Protein AF-A0A800AMD1-F1 (afdb_monomer)

Solvent-accessible surface area (backbone atoms only — not comparable to full-atom values): 5636 Å² total; per-residue (Å²): 122,72,66,68,56,51,54,53,53,52,53,52,54,55,58,61,63,69,70,76,78,75,78,80,75,77,74,81,73,74,82,89,75,72,84,93,73,78,92,83,86,87,78,63,51,51,98,86,65,50,75,64,84,65,83,43,74,46,71,49,75,43,59,81,43,96,72,93,46,52,89,73,48,76,51,66,78,39,83,46,116

Secondary structure (DSSP, 8-state):
-HHHHHHHHHHHHHHHHTTSS------------S----------B-TTSPBP-S-EEEEEEEESSSSS--EEEEEEEEEE-

Structure (mmCIF, N/CA/C/O backbone):
data_AF-A0A800AMD1-F1
#
_entry.id   AF-A0A800AMD1-F1
#
loop_
_atom_site.group_PDB
_atom_site.id
_atom_site.type_symbol
_atom_site.label_atom_id
_atom_site.label_alt_id
_atom_site.label_comp_id
_atom_site.label_asym_id
_atom_site.label_entity_id
_atom_site.label_seq_id
_atom_site.pdbx_PDB_ins_code
_atom_site.Cartn_x
_atom_site.Cartn_y
_atom_site.Cartn_z
_atom_site.occupancy
_atom_site.B_iso_or_equiv
_atom_site.auth_seq_id
_atom_site.auth_comp_id
_atom_site.auth_asym_id
_atom_site.auth_atom_id
_atom_site.pdbx_PDB_model_num
ATOM 1 N N . MET A 1 1 ? 71.007 2.280 -37.958 1.00 57.28 1 MET A N 1
ATOM 2 C CA . MET A 1 1 ? 69.612 2.179 -38.451 1.00 57.28 1 MET A CA 1
ATOM 3 C C . MET A 1 1 ? 68.614 1.528 -37.490 1.00 57.28 1 MET A C 1
ATOM 5 O O . MET A 1 1 ? 67.448 1.858 -37.591 1.00 57.28 1 MET A O 1
ATOM 9 N N . LYS A 1 2 ? 69.002 0.646 -36.551 1.00 60.41 2 LYS A N 1
ATOM 10 C CA . LYS A 1 2 ? 68.027 -0.097 -35.718 1.00 60.41 2 LYS A CA 1
ATOM 11 C C . LYS A 1 2 ? 67.444 0.685 -34.522 1.00 60.41 2 LYS A C 1
ATOM 13 O O . LYS A 1 2 ? 66.287 0.491 -34.193 1.00 60.41 2 LYS A O 1
ATOM 18 N N . LYS A 1 3 ? 68.208 1.587 -33.886 1.00 58.22 3 LYS A N 1
ATOM 19 C CA . LYS A 1 3 ? 67.783 2.278 -32.645 1.00 58.22 3 LYS A CA 1
ATOM 20 C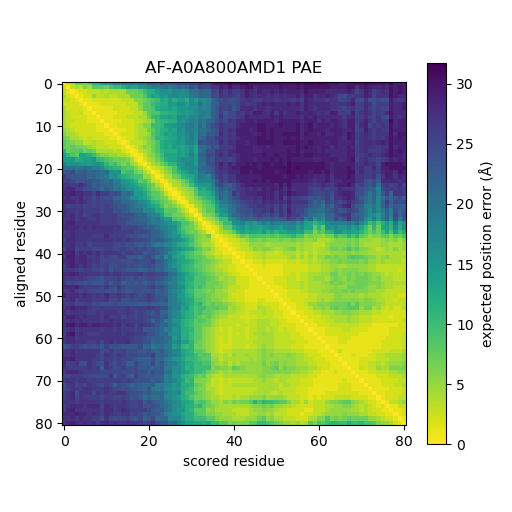 C . LYS A 1 3 ? 66.845 3.473 -32.881 1.00 58.22 3 LYS A C 1
ATOM 22 O O . LYS A 1 3 ? 65.886 3.635 -32.139 1.00 58.22 3 LYS A O 1
ATOM 27 N N . SER A 1 4 ? 67.085 4.267 -33.927 1.00 59.75 4 SER A N 1
ATOM 28 C CA . SER A 1 4 ? 66.245 5.423 -34.282 1.00 59.75 4 SER A CA 1
ATOM 29 C C . SER A 1 4 ? 64.850 5.014 -34.769 1.00 59.75 4 SER A C 1
ATOM 31 O O . SER A 1 4 ? 63.880 5.662 -34.409 1.00 59.75 4 SER A O 1
ATOM 33 N N . ILE A 1 5 ? 64.736 3.894 -35.495 1.00 78.12 5 ILE A N 1
ATOM 34 C CA . ILE A 1 5 ? 63.448 3.338 -35.950 1.00 78.12 5 ILE A CA 1
ATOM 35 C C . ILE A 1 5 ? 62.594 2.842 -34.770 1.00 78.12 5 ILE A C 1
ATOM 37 O O . ILE A 1 5 ? 61.395 3.099 -34.731 1.00 78.12 5 ILE A O 1
ATOM 41 N N . ILE A 1 6 ? 63.206 2.180 -33.779 1.00 75.56 6 ILE A N 1
ATOM 42 C CA . ILE A 1 6 ? 62.493 1.664 -32.597 1.00 75.56 6 ILE A CA 1
ATOM 43 C C . ILE A 1 6 ? 61.929 2.813 -31.748 1.00 75.56 6 ILE A C 1
ATOM 45 O O . ILE A 1 6 ? 60.780 2.751 -31.327 1.00 75.56 6 ILE A O 1
ATOM 49 N N . ILE A 1 7 ? 62.697 3.889 -31.545 1.00 79.31 7 ILE A N 1
ATOM 50 C CA . ILE A 1 7 ? 62.262 5.053 -30.752 1.00 79.31 7 ILE A CA 1
ATOM 51 C C . ILE A 1 7 ? 61.053 5.746 -31.397 1.00 79.31 7 ILE A C 1
ATOM 53 O O . ILE A 1 7 ? 60.111 6.118 -30.697 1.00 79.31 7 ILE A O 1
ATOM 57 N N . THR A 1 8 ? 61.042 5.873 -32.726 1.00 75.88 8 THR A N 1
ATOM 58 C CA . THR A 1 8 ? 59.913 6.463 -33.456 1.00 75.88 8 THR A CA 1
ATOM 59 C C . THR A 1 8 ? 58.650 5.608 -33.340 1.00 75.88 8 THR A C 1
ATOM 61 O O . THR A 1 8 ? 57.576 6.154 -33.106 1.00 75.88 8 THR A O 1
ATOM 64 N N . ILE A 1 9 ? 58.761 4.278 -33.426 1.00 80.31 9 ILE A N 1
ATOM 65 C CA . ILE A 1 9 ? 57.609 3.372 -33.272 1.00 80.31 9 ILE A CA 1
ATOM 66 C C . ILE A 1 9 ? 57.033 3.453 -31.853 1.00 80.31 9 ILE A C 1
ATOM 68 O O . ILE A 1 9 ? 55.817 3.545 -31.693 1.00 80.31 9 ILE A O 1
ATOM 72 N N . THR A 1 10 ? 57.885 3.492 -30.824 1.00 71.88 10 THR A N 1
ATOM 73 C CA . THR A 1 10 ? 57.432 3.606 -29.431 1.00 71.88 10 THR A CA 1
ATOM 74 C C . THR A 1 10 ? 56.718 4.934 -29.167 1.00 71.88 10 THR A C 1
ATOM 76 O O . THR A 1 10 ? 55.679 4.943 -28.512 1.00 71.88 10 THR A O 1
ATOM 79 N N . LEU A 1 11 ? 57.212 6.052 -29.712 1.00 76.12 11 LEU A N 1
ATOM 80 C CA . LEU A 1 11 ? 56.561 7.361 -29.564 1.00 76.12 11 LEU A CA 1
ATOM 81 C C . LEU A 1 11 ? 55.198 7.425 -30.266 1.00 76.12 11 LEU A C 1
ATOM 83 O O . LEU A 1 11 ? 54.256 7.991 -29.713 1.00 76.12 11 LEU A O 1
ATOM 87 N N . VAL A 1 12 ? 55.067 6.804 -31.441 1.00 76.88 12 VAL A N 1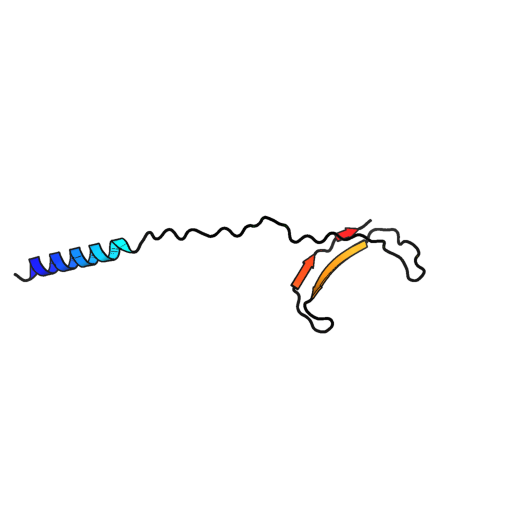
ATOM 88 C CA . VAL A 1 12 ? 53.783 6.710 -32.154 1.00 76.88 12 VAL A CA 1
ATOM 89 C C . VAL A 1 12 ? 52.790 5.829 -31.389 1.00 76.88 12 VAL A C 1
ATOM 91 O O . VAL A 1 12 ? 51.618 6.185 -31.283 1.00 76.88 12 VAL A O 1
ATOM 94 N N . LEU A 1 13 ? 53.249 4.725 -30.789 1.00 67.62 13 LEU A N 1
ATOM 95 C CA . LEU A 1 13 ? 52.394 3.824 -30.011 1.00 67.62 13 LEU A CA 1
ATOM 96 C C . LEU A 1 13 ? 51.878 4.486 -28.720 1.00 67.62 13 LEU A C 1
ATOM 98 O O . LEU A 1 13 ? 50.696 4.382 -28.404 1.00 67.62 13 LEU A O 1
ATOM 102 N N . VAL A 1 14 ? 52.734 5.228 -28.008 1.00 67.19 14 VAL A N 1
ATOM 103 C CA . VAL A 1 14 ? 52.340 5.994 -26.808 1.00 67.19 14 VAL A CA 1
ATOM 104 C C . VAL A 1 14 ? 51.412 7.159 -27.172 1.00 67.19 14 VAL A C 1
ATOM 106 O O . VAL A 1 14 ? 50.446 7.419 -26.456 1.00 67.19 14 VAL A O 1
ATOM 109 N N . GLY A 1 15 ? 51.650 7.816 -28.313 1.00 61.78 15 GLY A N 1
ATOM 110 C CA . GLY A 1 15 ? 50.770 8.857 -28.847 1.00 61.78 15 GLY A CA 1
ATOM 111 C C . GLY A 1 15 ? 49.369 8.348 -29.202 1.00 61.78 15 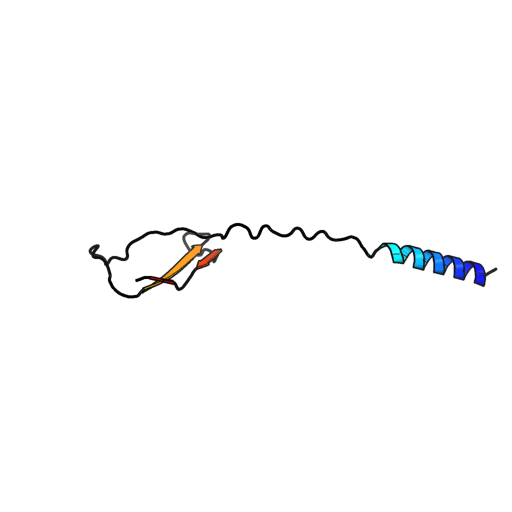GLY A C 1
ATOM 112 O O . GLY A 1 15 ? 48.391 9.043 -28.936 1.00 61.78 15 GLY A O 1
ATOM 113 N N . LEU A 1 16 ? 49.249 7.120 -29.725 1.00 59.59 16 LEU A N 1
ATOM 114 C CA . LEU A 1 16 ? 47.950 6.498 -30.015 1.00 59.59 16 LEU A CA 1
ATOM 115 C C . LEU A 1 16 ? 47.183 6.089 -28.745 1.00 59.59 16 LEU A C 1
ATOM 117 O O . LEU A 1 16 ? 45.959 6.201 -28.709 1.00 59.59 16 LEU A O 1
ATOM 121 N N . LEU A 1 17 ? 47.875 5.653 -27.685 1.00 56.03 17 LEU A N 1
ATOM 122 C CA . LEU A 1 17 ? 47.224 5.290 -26.417 1.00 56.03 17 LEU A CA 1
ATOM 123 C C . LEU A 1 17 ? 46.684 6.504 -25.638 1.00 56.03 17 LEU A C 1
ATOM 125 O O . LEU A 1 17 ? 45.728 6.361 -24.875 1.00 56.03 17 LEU A O 1
ATOM 129 N N . ALA A 1 18 ? 47.236 7.702 -25.849 1.00 56.41 18 ALA A N 1
ATOM 130 C CA . ALA A 1 18 ? 46.847 8.911 -25.119 1.00 56.41 18 ALA A CA 1
ATOM 131 C C . ALA A 1 18 ? 45.473 9.496 -25.519 1.00 56.41 18 ALA A C 1
ATOM 133 O O . ALA A 1 18 ? 44.973 10.396 -24.845 1.00 56.41 18 ALA A O 1
ATOM 134 N N . ILE A 1 19 ? 44.836 8.992 -26.584 1.00 57.75 19 ILE A N 1
ATOM 135 C CA . ILE A 1 19 ? 43.586 9.557 -27.135 1.00 57.75 19 ILE A CA 1
ATOM 136 C C . ILE A 1 19 ? 42.326 8.889 -26.540 1.00 57.75 19 ILE A C 1
ATOM 138 O O . ILE A 1 19 ? 41.222 9.413 -26.657 1.00 57.75 19 ILE A O 1
ATOM 142 N N . SER A 1 20 ? 42.460 7.775 -25.814 1.00 58.19 20 SER A N 1
ATOM 143 C CA . SER A 1 20 ? 41.302 6.963 -25.383 1.00 58.19 20 SER A CA 1
ATOM 144 C C . SER A 1 20 ? 40.607 7.438 -24.091 1.00 58.19 20 SER A C 1
ATOM 146 O O . SER A 1 20 ? 39.676 6.794 -23.617 1.00 58.19 20 SER A O 1
ATOM 148 N N . GLY A 1 21 ? 41.056 8.538 -23.476 1.00 58.25 21 GLY A N 1
ATOM 149 C CA . GLY A 1 21 ? 40.836 8.769 -22.042 1.00 58.25 21 GLY A CA 1
ATOM 150 C C . GLY A 1 21 ? 39.811 9.818 -21.604 1.00 58.25 21 GLY A C 1
ATOM 151 O O . GLY A 1 21 ? 39.701 10.026 -20.399 1.00 58.25 21 GLY A O 1
ATOM 152 N N . LYS A 1 22 ? 39.097 10.520 -22.497 1.00 59.81 22 LYS A N 1
ATOM 153 C CA . LYS A 1 22 ? 38.105 11.544 -22.086 1.00 59.81 22 LYS A CA 1
ATOM 154 C C . LYS A 1 22 ? 36.875 11.598 -22.991 1.00 59.81 22 LYS A C 1
ATOM 156 O O . LYS A 1 22 ? 36.493 12.661 -23.466 1.00 59.81 22 LYS A O 1
ATOM 161 N N . MET A 1 23 ? 36.216 10.461 -23.201 1.00 58.66 23 MET A N 1
ATOM 162 C CA . MET A 1 23 ? 34.816 10.506 -23.617 1.00 58.66 23 MET A CA 1
ATOM 163 C C . MET A 1 23 ? 33.999 10.819 -22.362 1.00 58.66 23 MET A C 1
ATOM 165 O O . MET A 1 23 ? 33.795 9.953 -21.513 1.00 58.66 23 MET A O 1
ATOM 169 N N . GLY A 1 24 ? 33.620 12.086 -22.191 1.00 63.19 24 GLY A N 1
ATOM 170 C CA . GLY A 1 24 ? 32.693 12.494 -21.145 1.00 63.19 24 GLY A CA 1
ATOM 171 C C . GLY A 1 24 ? 31.395 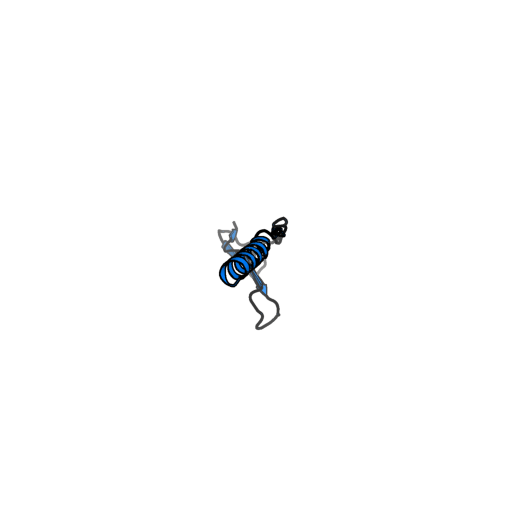11.719 -21.319 1.00 63.19 24 GLY A C 1
ATOM 172 O O . GLY A 1 24 ? 30.597 12.032 -22.198 1.00 63.19 24 GLY A O 1
ATOM 173 N N . ILE A 1 25 ? 31.203 10.678 -20.511 1.00 64.06 25 ILE A N 1
ATOM 174 C CA . ILE A 1 25 ? 29.921 9.993 -20.416 1.00 64.06 25 ILE A CA 1
ATOM 175 C C . ILE A 1 25 ? 28.990 10.999 -19.753 1.00 64.06 25 ILE A C 1
ATOM 177 O O . ILE A 1 25 ? 29.043 11.197 -18.538 1.00 64.06 25 ILE A O 1
ATOM 181 N N . SER A 1 26 ? 28.193 11.687 -20.568 1.00 64.44 26 SER A N 1
ATOM 182 C CA . SER A 1 26 ? 27.107 12.516 -20.070 1.00 64.44 26 SER A CA 1
ATOM 183 C C . SER A 1 26 ? 26.170 11.580 -19.317 1.00 64.44 26 SER A C 1
ATOM 185 O O . SER A 1 26 ? 25.503 10.732 -19.913 1.00 64.44 26 SER A O 1
ATOM 187 N N . ARG A 1 27 ? 26.214 11.640 -17.984 1.00 68.75 27 ARG A N 1
ATOM 188 C CA . ARG A 1 27 ? 25.286 10.909 -17.127 1.00 68.75 27 ARG A CA 1
ATOM 189 C C . ARG A 1 27 ? 23.909 11.468 -17.471 1.00 68.75 27 ARG A C 1
ATOM 191 O O . ARG A 1 27 ? 23.639 12.630 -17.178 1.00 68.75 27 ARG A O 1
ATOM 198 N N . ILE A 1 28 ? 23.059 10.677 -18.121 1.00 64.00 28 ILE A N 1
ATOM 199 C CA . ILE A 1 28 ? 21.635 10.998 -18.190 1.00 64.00 28 ILE A CA 1
ATOM 200 C C . ILE A 1 28 ? 21.160 10.922 -16.742 1.00 64.00 28 ILE A C 1
ATOM 202 O O . ILE A 1 28 ? 21.025 9.833 -16.188 1.00 64.00 28 ILE A O 1
ATOM 206 N N . SER A 1 29 ? 21.020 12.077 -16.095 1.00 66.50 29 SER A N 1
ATOM 207 C CA . SER A 1 29 ? 20.387 12.148 -14.787 1.00 66.50 29 SER A CA 1
ATOM 208 C C . SER A 1 29 ? 18.941 11.734 -15.007 1.00 66.50 29 SER A C 1
ATOM 210 O O . SER A 1 29 ? 18.221 12.392 -15.760 1.00 66.50 29 SER A O 1
ATOM 212 N N . ALA A 1 30 ? 18.531 10.610 -14.420 1.00 65.62 30 ALA A N 1
ATOM 213 C CA . ALA A 1 30 ? 17.120 10.274 -14.367 1.00 65.62 30 ALA A CA 1
ATOM 214 C C . ALA A 1 30 ? 16.389 11.455 -13.716 1.00 65.62 30 ALA A C 1
ATOM 216 O O . ALA A 1 30 ? 16.883 12.054 -12.758 1.00 65.62 30 ALA A O 1
ATOM 217 N N . ILE A 1 31 ? 15.245 11.830 -14.279 1.00 60.78 31 ILE A N 1
ATOM 218 C CA . ILE A 1 31 ? 14.381 12.845 -13.689 1.00 60.78 31 ILE A CA 1
ATOM 219 C C . ILE A 1 31 ? 13.791 12.212 -12.422 1.00 60.78 31 ILE A C 1
ATOM 221 O O . ILE A 1 31 ? 12.767 11.536 -12.482 1.00 60.78 31 ILE A O 1
ATOM 225 N N . GLU A 1 32 ? 14.440 12.402 -11.272 1.00 59.47 32 GLU A N 1
ATOM 226 C CA . GLU A 1 32 ? 13.878 12.125 -9.939 1.00 59.47 32 GLU A CA 1
ATOM 227 C C . GLU A 1 32 ? 12.831 13.196 -9.580 1.00 59.47 32 GLU A C 1
ATOM 229 O O . GLU A 1 32 ? 12.958 13.927 -8.604 1.00 59.47 32 GLU A O 1
ATOM 234 N N . GLY A 1 33 ? 11.834 13.384 -10.448 1.00 58.53 33 GLY A N 1
ATOM 235 C CA . GLY A 1 33 ? 11.007 14.595 -10.435 1.00 58.53 33 GLY A CA 1
ATOM 236 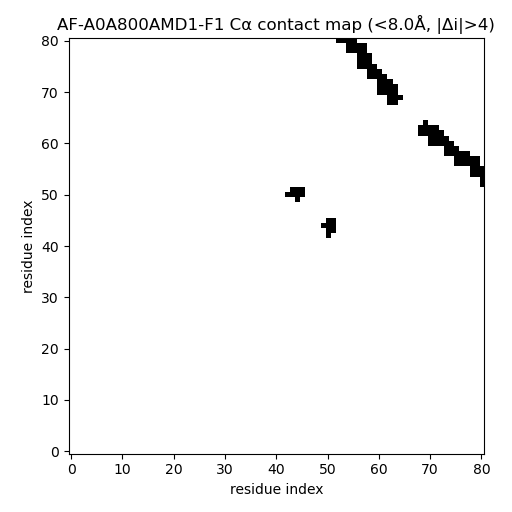C C . GLY A 1 33 ? 9.563 14.408 -9.995 1.00 58.53 33 GLY A C 1
ATOM 237 O O . GLY A 1 33 ? 8.906 15.395 -9.680 1.00 58.53 33 GLY A O 1
ATOM 238 N N . VAL A 1 34 ? 9.043 13.180 -9.973 1.00 65.62 34 VAL A N 1
ATOM 239 C CA . VAL A 1 34 ? 7.669 12.929 -9.525 1.00 65.62 34 VAL A CA 1
ATOM 240 C C . VAL A 1 34 ? 7.695 11.785 -8.524 1.00 65.62 34 VAL A C 1
ATOM 242 O O . VAL A 1 34 ? 7.920 10.637 -8.921 1.00 65.62 34 VAL A O 1
ATOM 245 N N . PRO A 1 35 ? 7.487 12.073 -7.228 1.00 67.06 35 PRO A N 1
ATOM 246 C CA . PRO A 1 35 ? 7.200 11.039 -6.252 1.00 67.06 35 PRO A CA 1
ATOM 247 C C . PRO A 1 35 ? 6.060 10.168 -6.782 1.00 67.06 35 PRO A C 1
ATOM 249 O O . PRO A 1 35 ? 5.002 10.685 -7.144 1.00 67.06 35 PRO A O 1
ATOM 252 N N . LYS A 1 36 ? 6.270 8.850 -6.844 1.00 70.88 36 LYS A N 1
ATOM 253 C CA . LYS A 1 36 ? 5.217 7.881 -7.183 1.00 70.88 36 LYS A CA 1
ATOM 254 C C . LYS A 1 36 ? 4.285 7.707 -5.980 1.00 70.88 36 LYS A C 1
ATOM 256 O O . LYS A 1 36 ? 4.174 6.620 -5.429 1.00 70.88 36 LYS A O 1
ATOM 261 N N . LEU A 1 37 ? 3.708 8.813 -5.523 1.00 77.88 37 LEU A N 1
ATOM 262 C CA . LEU A 1 37 ? 2.776 8.851 -4.410 1.00 77.88 37 LEU A CA 1
ATOM 263 C C . LEU A 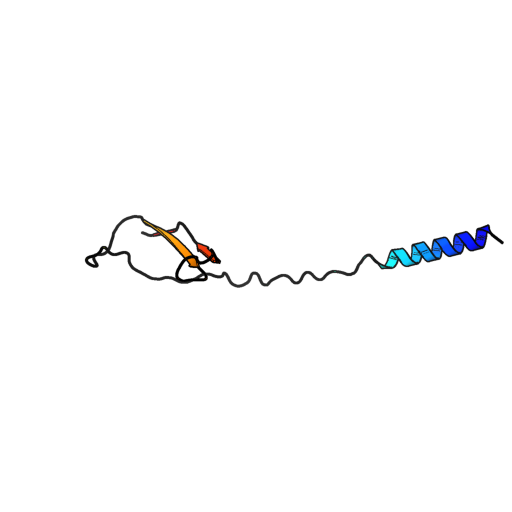1 37 ? 1.378 8.565 -4.933 1.00 77.88 37 LEU A C 1
ATOM 265 O O . LEU A 1 37 ? 0.966 9.077 -5.978 1.00 77.88 37 LEU A O 1
ATOM 269 N N . ILE A 1 38 ? 0.648 7.766 -4.172 1.00 81.19 38 ILE A N 1
ATOM 270 C CA . ILE A 1 38 ? -0.752 7.467 -4.425 1.00 81.19 38 ILE A CA 1
ATOM 271 C C . ILE A 1 38 ? -1.548 8.223 -3.373 1.00 81.19 38 ILE A C 1
ATOM 273 O O . ILE A 1 38 ? -1.339 8.042 -2.179 1.00 81.19 38 ILE A O 1
ATOM 277 N N . ASN A 1 39 ? -2.462 9.085 -3.812 1.00 84.81 39 ASN A N 1
ATOM 278 C CA . ASN A 1 39 ? -3.400 9.711 -2.890 1.00 84.81 39 ASN A CA 1
ATOM 279 C C . ASN A 1 39 ? -4.490 8.698 -2.537 1.00 84.81 39 ASN A C 1
ATOM 281 O O . ASN A 1 39 ? -5.144 8.160 -3.431 1.00 84.81 39 ASN A O 1
ATOM 285 N N . TYR A 1 40 ? -4.713 8.483 -1.246 1.00 82.75 40 TYR A N 1
ATOM 286 C CA . TYR A 1 40 ? -5.753 7.603 -0.730 1.00 82.75 40 TYR A CA 1
ATOM 287 C C . TYR A 1 40 ? -6.620 8.356 0.286 1.00 82.75 40 TYR A C 1
ATOM 289 O O . TYR A 1 40 ? -6.134 9.182 1.054 1.00 82.75 40 TYR A O 1
ATOM 297 N N . GLN A 1 41 ? -7.928 8.096 0.265 1.00 87.00 41 GLN A N 1
ATOM 298 C CA . GLN A 1 41 ? -8.908 8.646 1.204 1.00 87.00 41 GLN A CA 1
ATOM 299 C C . GLN A 1 41 ? -9.855 7.525 1.624 1.00 87.00 41 GLN A C 1
ATOM 301 O O . GLN A 1 41 ? -10.254 6.709 0.794 1.00 87.00 41 GLN A O 1
ATOM 306 N N . GLY A 1 42 ? -10.228 7.486 2.900 1.00 86.88 42 GLY A N 1
ATOM 307 C CA . GLY A 1 42 ? -11.101 6.446 3.425 1.00 86.88 42 GLY A CA 1
ATOM 308 C C . GLY A 1 42 ? -11.431 6.649 4.896 1.00 86.88 42 GLY A C 1
ATOM 309 O O . GLY A 1 42 ? -10.977 7.603 5.526 1.00 86.88 42 GLY A O 1
ATOM 310 N N . LYS A 1 43 ? -12.244 5.739 5.429 1.00 90.06 43 LYS A N 1
ATOM 311 C CA . LYS A 1 43 ? -12.643 5.696 6.832 1.00 90.06 43 LYS A CA 1
ATOM 312 C C . LYS A 1 43 ? -12.550 4.260 7.319 1.00 90.06 43 LYS A C 1
ATOM 314 O O . LYS A 1 43 ? -13.070 3.366 6.658 1.00 90.06 43 LYS A O 1
ATOM 319 N N . LEU A 1 44 ? -11.909 4.054 8.463 1.00 91.88 44 LEU A N 1
ATOM 320 C CA . LEU A 1 44 ? -11.909 2.756 9.121 1.00 91.88 44 LEU A CA 1
ATOM 321 C C . LEU A 1 44 ? -13.260 2.522 9.791 1.00 91.88 44 LEU A C 1
ATOM 323 O O . LEU A 1 44 ? -13.724 3.353 10.578 1.00 91.88 44 LEU A O 1
ATOM 327 N N . THR A 1 45 ? -13.885 1.395 9.470 1.00 95.50 45 THR A N 1
ATOM 328 C CA . THR A 1 45 ? -15.160 0.984 10.054 1.00 95.50 45 THR A CA 1
ATOM 329 C C . THR A 1 45 ? -15.111 -0.463 10.514 1.00 95.50 45 THR A C 1
ATOM 331 O O . THR A 1 45 ? -14.342 -1.264 9.982 1.00 95.50 45 THR A O 1
ATOM 334 N N . ASP A 1 46 ? -15.951 -0.801 11.486 1.00 95.00 46 ASP A N 1
ATOM 335 C CA . ASP A 1 46 ? -16.238 -2.190 11.831 1.00 95.00 46 ASP A CA 1
ATOM 336 C C . ASP A 1 46 ? -17.136 -2.872 10.774 1.00 95.00 46 ASP A C 1
ATOM 338 O O . ASP A 1 46 ? -17.485 -2.294 9.737 1.00 95.00 46 ASP A O 1
ATOM 342 N N . THR A 1 47 ? -17.517 -4.123 11.042 1.00 96.56 47 THR A N 1
ATOM 343 C CA . THR A 1 47 ? -18.391 -4.928 10.173 1.00 96.56 47 THR A CA 1
ATOM 344 C C . THR A 1 47 ? -19.824 -4.411 10.076 1.00 96.56 47 THR A C 1
ATOM 346 O O . THR A 1 47 ? -20.546 -4.792 9.158 1.00 96.56 47 THR A O 1
ATOM 349 N N . GLU A 1 48 ? -20.249 -3.570 11.013 1.00 97.25 48 GLU A N 1
ATOM 350 C CA . GLU A 1 48 ? -21.570 -2.940 11.041 1.00 97.25 48 GLU A CA 1
ATOM 351 C C . GLU A 1 48 ? -21.549 -1.551 10.374 1.00 97.25 48 GLU A C 1
ATOM 353 O O . GLU A 1 48 ? -22.592 -0.920 10.206 1.00 97.25 48 GLU A O 1
ATOM 358 N N . GLY A 1 49 ? -20.370 -1.082 9.946 1.00 95.69 49 GLY A N 1
ATOM 359 C CA . GLY A 1 49 ? -20.164 0.225 9.330 1.00 95.69 49 GLY A CA 1
ATOM 360 C C . GLY A 1 49 ? -19.933 1.355 10.336 1.00 95.69 49 GLY A C 1
ATOM 361 O O . GLY A 1 49 ? -19.859 2.521 9.930 1.00 95.69 49 GLY A O 1
ATOM 362 N N . ASN A 1 50 ? -19.795 1.057 11.632 1.00 97.44 50 ASN A N 1
ATOM 363 C CA . ASN A 1 50 ? -19.511 2.083 12.625 1.00 97.44 50 ASN A CA 1
ATOM 364 C C . ASN A 1 50 ? -18.052 2.542 12.516 1.00 97.44 50 ASN A C 1
ATOM 366 O O . ASN A 1 50 ? -17.163 1.717 12.303 1.00 97.44 50 ASN A O 1
ATOM 370 N N . PRO A 1 51 ? -17.770 3.845 12.683 1.00 94.81 51 PRO A N 1
ATOM 371 C CA . PRO A 1 51 ? -16.410 4.373 12.646 1.00 94.81 51 PRO A CA 1
ATOM 372 C C . PRO A 1 51 ? -15.559 3.797 13.772 1.00 94.81 51 PRO A C 1
ATOM 374 O O . PRO A 1 51 ? -15.962 3.853 14.932 1.00 94.81 51 PRO A O 1
ATOM 377 N N . LEU A 1 52 ? -14.361 3.329 13.443 1.00 94.25 52 LEU A N 1
ATOM 378 C CA . LEU A 1 52 ? -13.366 3.000 14.455 1.00 94.25 52 LEU A CA 1
ATOM 379 C C . LEU A 1 52 ? -12.674 4.279 14.946 1.00 94.25 52 LEU A C 1
ATOM 381 O O . LEU A 1 52 ? -12.461 5.216 14.177 1.00 94.25 52 LEU A O 1
ATOM 385 N N . THR A 1 53 ? -12.332 4.309 16.234 1.00 92.88 53 THR A N 1
ATOM 386 C CA . THR A 1 53 ? -11.619 5.418 16.884 1.00 92.88 53 THR A CA 1
ATOM 387 C C . THR A 1 53 ? -10.380 4.894 17.592 1.00 92.88 53 THR A C 1
ATOM 389 O O . THR A 1 53 ? -10.469 3.881 18.287 1.00 92.88 53 THR A O 1
ATOM 392 N N . GLY A 1 54 ? -9.265 5.606 17.475 1.00 90.94 54 GLY A N 1
ATOM 393 C CA . GLY A 1 54 ? -7.989 5.238 18.084 1.00 90.94 54 GLY A CA 1
ATOM 394 C C . GLY A 1 54 ? -6.850 5.326 17.079 1.00 90.94 5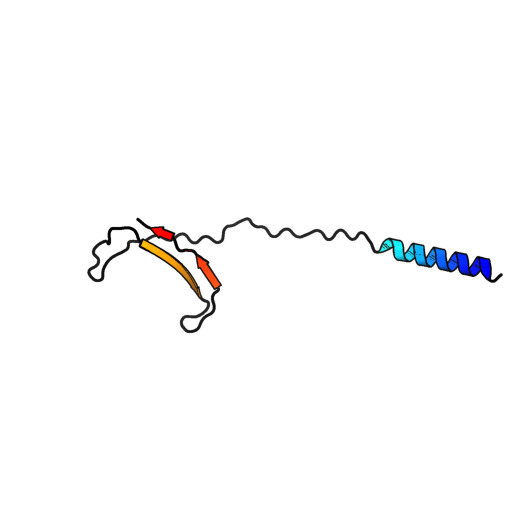4 GLY A C 1
ATOM 395 O O . GLY A 1 54 ? -7.067 5.691 15.927 1.00 90.94 54 GLY A O 1
ATOM 396 N N . ASP A 1 55 ? -5.652 4.979 17.531 1.00 93.00 55 ASP A N 1
ATOM 397 C CA . ASP A 1 55 ? -4.468 4.956 16.681 1.00 93.00 55 ASP A CA 1
ATOM 398 C C . ASP A 1 55 ? -4.362 3.606 15.968 1.00 93.00 55 ASP A C 1
ATOM 400 O O . ASP A 1 55 ? -4.375 2.545 16.601 1.00 93.00 55 ASP A O 1
ATOM 404 N N . PHE A 1 56 ? -4.238 3.644 14.644 1.00 92.50 56 PHE A N 1
ATOM 405 C CA . PHE A 1 56 ? -4.023 2.460 13.818 1.00 92.50 56 PHE A CA 1
ATOM 406 C C . PHE A 1 56 ? -2.784 2.648 12.952 1.00 92.50 56 PHE A C 1
ATOM 408 O O . PHE A 1 56 ? -2.518 3.746 12.474 1.00 92.50 56 PHE A O 1
ATOM 415 N N . SER A 1 57 ? -2.057 1.565 12.686 1.00 92.81 57 SER A N 1
ATOM 416 C CA . SER A 1 57 ? -0.968 1.570 11.709 1.00 92.81 57 SER A CA 1
ATOM 417 C C . SER A 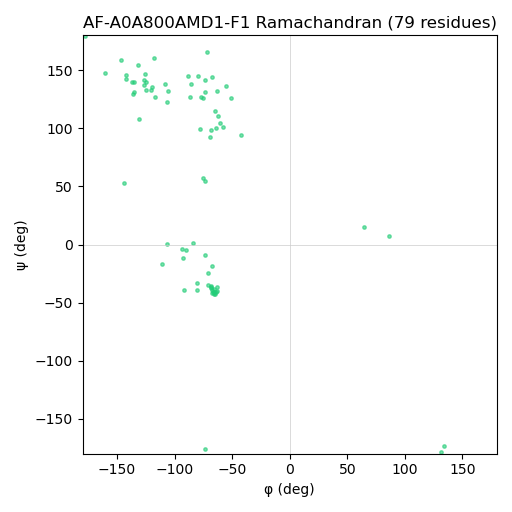1 57 ? -1.405 0.840 10.440 1.00 92.81 57 SER A C 1
ATOM 419 O O . SER A 1 57 ? -1.950 -0.263 10.507 1.00 92.81 57 SER A O 1
ATOM 421 N N . MET A 1 58 ? -1.160 1.446 9.279 1.00 90.69 58 MET A N 1
ATOM 422 C CA . MET A 1 58 ? -1.554 0.909 7.975 1.00 90.69 58 MET A CA 1
ATOM 423 C C . MET A 1 58 ? -0.359 0.790 7.027 1.00 90.69 58 MET A C 1
ATOM 425 O O . MET A 1 58 ? 0.479 1.690 6.965 1.00 90.69 58 MET A O 1
ATOM 429 N N . THR A 1 59 ? -0.318 -0.301 6.264 1.00 92.81 59 THR A N 1
ATOM 430 C CA . THR A 1 59 ? 0.640 -0.526 5.174 1.00 92.81 59 THR A CA 1
ATOM 431 C C . THR A 1 59 ? -0.127 -0.697 3.867 1.00 92.81 59 THR A C 1
ATOM 433 O O . THR A 1 59 ? -1.124 -1.417 3.822 1.00 92.81 59 THR A O 1
ATOM 436 N N . PHE A 1 60 ? 0.344 -0.050 2.807 1.00 90.06 60 PHE A N 1
ATOM 437 C CA . PHE A 1 60 ? -0.186 -0.156 1.452 1.00 90.06 60 PHE A CA 1
ATOM 438 C C . PHE A 1 60 ? 0.797 -0.929 0.582 1.00 90.06 60 PHE A C 1
ATOM 440 O O . PHE A 1 60 ? 1.997 -0.696 0.664 1.00 90.06 60 PHE A O 1
ATOM 447 N N . ALA A 1 61 ? 0.291 -1.819 -0.269 1.00 92.81 61 ALA A N 1
ATOM 448 C CA . ALA A 1 61 ? 1.108 -2.664 -1.131 1.00 92.81 61 ALA A CA 1
ATOM 449 C C . ALA A 1 61 ? 0.453 -2.837 -2.509 1.00 92.81 61 ALA A C 1
ATOM 451 O O . ALA A 1 61 ? -0.773 -2.890 -2.615 1.00 92.81 61 ALA A O 1
ATOM 452 N N . ILE A 1 62 ? 1.269 -2.933 -3.561 1.00 93.06 62 ILE A N 1
ATOM 453 C CA . ILE A 1 62 ? 0.831 -3.243 -4.929 1.00 93.06 62 ILE A CA 1
ATOM 454 C C . ILE A 1 62 ? 1.524 -4.516 -5.404 1.00 93.06 62 ILE A C 1
ATOM 456 O O . ILE A 1 62 ? 2.748 -4.637 -5.308 1.00 93.06 62 ILE A O 1
ATOM 460 N N . TYR A 1 63 ? 0.727 -5.413 -5.983 1.00 96.94 63 TYR A N 1
ATOM 461 C CA . TYR A 1 63 ? 1.157 -6.668 -6.593 1.00 96.94 63 TYR A CA 1
ATOM 462 C C . TYR A 1 63 ? 0.820 -6.689 -8.088 1.00 96.94 63 TYR A C 1
ATOM 464 O O . TYR A 1 63 ? -0.032 -5.930 -8.552 1.00 96.94 63 TYR A O 1
ATOM 472 N N . ASP A 1 64 ? 1.490 -7.555 -8.846 1.00 97.56 64 ASP A N 1
ATOM 473 C CA . ASP A 1 64 ? 1.285 -7.719 -10.294 1.00 97.56 64 ASP A CA 1
ATOM 474 C C . ASP A 1 64 ? 0.221 -8.766 -10.679 1.00 97.56 64 ASP A C 1
ATOM 476 O O . ASP A 1 64 ? -0.104 -8.893 -11.861 1.00 97.56 64 ASP A O 1
ATOM 480 N N . ALA A 1 65 ? -0.343 -9.488 -9.707 1.00 98.06 65 ALA A N 1
ATOM 481 C CA . ALA A 1 65 ? -1.386 -10.489 -9.913 1.00 98.06 65 ALA A CA 1
ATOM 482 C C . ALA A 1 65 ? -2.362 -10.544 -8.727 1.00 98.06 65 ALA A C 1
ATOM 484 O O . ALA A 1 65 ? -2.033 -10.124 -7.619 1.00 98.06 65 ALA A O 1
ATOM 485 N N . GLU A 1 66 ? -3.563 -11.075 -8.978 1.00 96.25 66 GLU A N 1
ATOM 486 C CA . GLU A 1 66 ? -4.626 -11.249 -7.974 1.00 96.25 66 GLU A CA 1
ATOM 487 C C . GLU A 1 66 ? -4.271 -12.306 -6.918 1.00 96.25 66 GLU A C 1
ATOM 489 O O . GLU A 1 66 ? -4.569 -12.121 -5.741 1.00 96.25 66 GLU A O 1
ATOM 494 N N . ASP A 1 67 ? -3.596 -13.382 -7.329 1.00 97.44 67 ASP A N 1
ATOM 495 C CA . ASP A 1 67 ? -3.088 -14.431 -6.444 1.00 97.44 67 ASP A CA 1
ATOM 496 C C . ASP A 1 67 ? -1.652 -14.806 -6.837 1.00 97.44 67 ASP A C 1
ATOM 498 O O . ASP A 1 67 ? -1.315 -14.866 -8.022 1.00 97.44 67 ASP A O 1
ATOM 502 N N . GLY A 1 68 ? -0.789 -15.024 -5.841 1.00 96.19 68 GLY A N 1
ATOM 503 C CA . GLY A 1 68 ? 0.618 -15.401 -6.039 1.00 96.19 68 GLY A CA 1
ATOM 504 C C . GLY A 1 68 ? 1.526 -14.362 -6.726 1.00 96.19 68 GLY A C 1
ATOM 505 O O . GLY A 1 68 ? 2.610 -14.731 -7.178 1.00 96.19 68 GLY A O 1
ATOM 506 N N . GLY A 1 69 ? 1.105 -13.096 -6.834 1.00 97.25 69 GLY A N 1
ATOM 507 C CA . GLY A 1 69 ? 1.855 -12.025 -7.506 1.00 97.25 69 GLY A CA 1
ATOM 508 C C . GLY A 1 69 ? 3.098 -11.524 -6.759 1.00 97.25 69 GLY A C 1
ATOM 509 O O . GLY A 1 69 ? 3.287 -11.767 -5.566 1.00 97.25 69 GLY A O 1
ATOM 510 N N . ASN A 1 70 ? 3.946 -10.773 -7.461 1.00 98.00 70 ASN A N 1
ATOM 511 C CA . ASN A 1 70 ? 5.170 -10.188 -6.922 1.00 98.00 70 ASN A CA 1
ATOM 512 C C . ASN A 1 70 ? 4.949 -8.807 -6.294 1.00 98.00 70 ASN A C 1
ATOM 514 O O . ASN A 1 70 ? 4.219 -7.969 -6.820 1.00 98.00 70 ASN A O 1
ATOM 518 N N . LEU A 1 71 ? 5.712 -8.569 -5.224 1.00 95.69 71 LEU A N 1
ATOM 519 C CA . LEU A 1 71 ? 6.055 -7.279 -4.618 1.00 95.69 71 LEU A CA 1
ATOM 520 C C . LEU A 1 71 ? 6.400 -6.163 -5.622 1.00 95.69 71 LEU A C 1
ATOM 522 O O . LEU A 1 71 ? 7.573 -6.088 -5.980 1.00 95.69 71 LEU A O 1
ATOM 526 N N . LEU A 1 72 ? 5.482 -5.288 -6.057 1.00 93.06 72 LEU A N 1
ATOM 527 C CA . LEU A 1 72 ? 5.849 -4.148 -6.920 1.00 93.06 72 LEU A CA 1
ATOM 528 C C . LEU A 1 72 ? 6.166 -2.869 -6.139 1.00 93.06 72 LEU A C 1
ATOM 530 O O . LEU A 1 72 ? 7.062 -2.115 -6.527 1.00 93.06 72 LEU A O 1
ATOM 534 N N . TRP A 1 73 ? 5.411 -2.591 -5.077 1.00 91.31 73 TRP A N 1
ATOM 535 C CA . TRP A 1 73 ? 5.553 -1.374 -4.279 1.00 91.31 73 TRP A CA 1
ATOM 536 C C . TRP A 1 73 ? 4.929 -1.546 -2.894 1.00 91.31 73 TRP A C 1
ATOM 538 O O . TRP A 1 73 ? 3.915 -2.228 -2.771 1.00 91.31 73 TRP A O 1
ATOM 548 N N . GLU A 1 74 ? 5.508 -0.892 -1.888 1.00 91.88 74 GLU A N 1
ATOM 549 C CA . GLU A 1 74 ? 5.006 -0.849 -0.513 1.00 91.88 74 GLU A CA 1
ATOM 550 C C . GLU A 1 74 ? 5.215 0.547 0.100 1.00 91.88 74 GLU A C 1
ATOM 552 O O . GLU A 1 74 ? 6.250 1.180 -0.132 1.00 91.88 74 GLU A O 1
ATOM 557 N N . GLU A 1 75 ? 4.260 1.009 0.908 1.00 89.94 75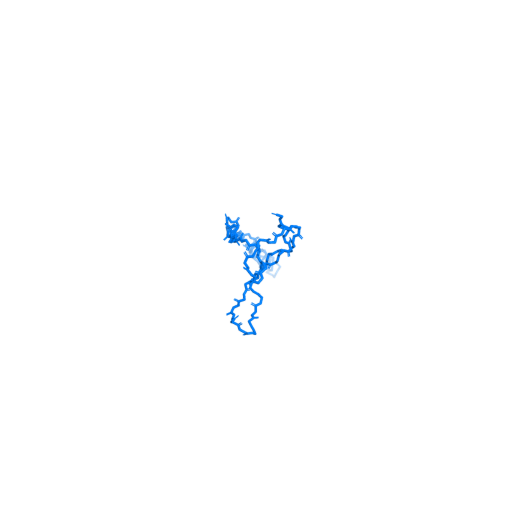 GLU A N 1
ATOM 558 C CA . GLU A 1 75 ? 4.386 2.180 1.780 1.00 89.94 75 GLU A CA 1
ATOM 559 C C . GLU A 1 75 ? 3.808 1.892 3.167 1.00 89.94 75 GLU A C 1
ATOM 561 O O . GLU A 1 75 ? 2.658 1.476 3.306 1.00 89.94 75 GLU A O 1
ATOM 566 N N . GLY A 1 76 ? 4.589 2.194 4.204 1.00 89.94 76 GLY A N 1
ATOM 567 C CA . GLY A 1 76 ? 4.165 2.117 5.598 1.00 89.94 76 GLY A CA 1
ATOM 568 C C . GLY A 1 76 ? 5.186 1.417 6.499 1.00 89.94 76 GLY A C 1
ATOM 569 O O . GLY A 1 76 ? 6.299 1.134 6.053 1.00 89.94 76 GLY A O 1
ATOM 570 N N . PRO A 1 77 ? 4.837 1.165 7.774 1.00 90.62 77 PRO A N 1
ATOM 571 C CA . PRO A 1 77 ? 3.560 1.503 8.406 1.00 90.62 77 PRO A CA 1
ATOM 572 C C . PRO A 1 77 ? 3.355 3.021 8.558 1.00 90.62 77 PRO A C 1
ATOM 574 O O . PRO A 1 77 ? 4.300 3.777 8.783 1.00 90.62 77 PRO A O 1
ATOM 577 N N . ARG A 1 78 ? 2.108 3.473 8.405 1.00 88.19 78 ARG A N 1
ATOM 578 C CA . ARG A 1 78 ? 1.665 4.858 8.606 1.00 88.19 78 ARG A CA 1
ATOM 579 C C . ARG A 1 78 ? 0.666 4.893 9.749 1.00 88.19 78 ARG A C 1
ATOM 581 O O . ARG A 1 78 ? -0.325 4.168 9.691 1.00 88.19 78 ARG A O 1
ATOM 588 N N . ASP A 1 79 ? 0.904 5.747 10.731 1.00 90.06 79 ASP A N 1
ATOM 589 C CA . ASP A 1 79 ? -0.076 5.991 11.783 1.00 90.06 79 ASP A CA 1
ATOM 590 C C . ASP A 1 79 ? -1.234 6.825 11.223 1.00 90.06 79 ASP A C 1
ATOM 592 O O . ASP A 1 79 ? -1.026 7.833 10.538 1.00 90.06 79 ASP A O 1
ATOM 596 N N . ILE A 1 80 ? -2.455 6.369 11.483 1.00 82.88 80 ILE A N 1
ATOM 597 C CA . ILE A 1 80 ? -3.707 7.049 11.174 1.00 82.88 80 ILE A CA 1
ATOM 598 C C . ILE A 1 80 ? -4.511 7.179 12.471 1.00 82.88 80 ILE A C 1
ATOM 600 O O . ILE A 1 80 ? -4.640 6.217 13.231 1.00 82.88 80 ILE A O 1
ATOM 604 N N . THR A 1 81 ? -5.026 8.381 12.705 1.00 78.75 81 THR A N 1
ATOM 605 C CA . THR A 1 81 ? -5.771 8.782 13.905 1.00 78.75 81 THR A CA 1
ATOM 606 C C . THR A 1 81 ? -7.100 9.402 13.491 1.00 78.75 81 THR A C 1
ATOM 608 O O . THR A 1 81 ? -7.136 10.045 12.413 1.00 78.75 81 THR A O 1
#

Foldseek 3Di:
DPPVVVVVVVVVVVVVVVPPPDPPPPPPPDCPPDDPDDDDDDFDADPVRHGDDDKDFDKDFDFPDPPPTDTPDIDDRDIDD

pLDDT: mean 80.01, std 14.53, range [56.03, 98.06]

Nearest PDB structures (foldseek):
  8uh2-assembly1_H  TM=3.671E-01  e=5.015E+00  Homo sapiens
  8uin-assembly1_B  TM=2.954E-01  e=3.393E+00  Homo sapiens
  8enu-assembly1_H  TM=3.331E-01  e=6.506E+00  Homo sapiens
  8ovb-assembly1_B  TM=2.876E-01  e=5.015E+00  Homo sapiens
  2xwb-assembly1_B  TM=2.733E-01  e=7.909E+00  Homo sapiens

Mean predicted aligned error: 15.06 Å

Sequence (81 aa):
MKKSIIITITLVLVGLLAISGKMGISRISAIEGVPKLINYQGKLTDTEGNPLTGDFSMTFAIYDAEDGGNLLWEEGPRDIT

Radius of gyration: 32.02 Å; Cα contacts (8 Å, |Δi|>4): 53; chains: 1; bounding box: 91×30×56 Å